Protein AF-A0A4R5XZC5-F1 (afdb_monomer)

pLDDT: mean 74.46, std 10.97, range [38.31, 88.81]

Sequence (128 aa):
MSSQEYLKALAYELRQRKHSEDMVSSTLQEVRSHLAVSGEGGEEVFGQPRDYAASFPAGTSLSLGTRVGRLAAGLVIGLLGLYLVLRGVVGVSFGVSGTLTYFVSILVLTAALVFTGKYLDRRLPDLR

Structure (mmCIF, N/CA/C/O backbone):
data_AF-A0A4R5XZC5-F1
#
_entry.id   AF-A0A4R5XZC5-F1
#
loop_
_atom_site.group_PDB
_atom_site.id
_atom_site.type_symbol
_atom_site.label_atom_id
_atom_site.label_alt_id
_atom_site.label_comp_id
_atom_site.label_asym_id
_atom_site.label_entity_id
_atom_site.label_seq_id
_atom_site.pdbx_PDB_ins_code
_atom_site.Cartn_x
_atom_site.Cartn_y
_atom_site.Cartn_z
_atom_site.occupancy
_atom_site.B_iso_or_equiv
_atom_site.auth_seq_id
_atom_site.auth_comp_id
_atom_site.auth_asym_id
_atom_site.auth_atom_id
_atom_site.pdbx_PDB_model_num
ATOM 1 N N . MET A 1 1 ? -13.450 -3.855 27.762 1.00 66.38 1 MET A N 1
ATOM 2 C CA . MET A 1 1 ? -12.558 -3.090 26.856 1.00 66.38 1 MET A CA 1
ATOM 3 C C . MET A 1 1 ? -13.199 -1.736 26.564 1.00 66.38 1 MET A C 1
ATOM 5 O O . MET A 1 1 ? -14.423 -1.696 26.498 1.00 66.38 1 MET A O 1
ATOM 9 N N . SER A 1 2 ? -12.450 -0.635 26.428 1.00 81.12 2 SER A N 1
ATOM 10 C CA . SER A 1 2 ? -13.067 0.656 26.058 1.00 81.12 2 SER A CA 1
ATOM 11 C C . SER A 1 2 ? -13.500 0.664 24.585 1.00 81.12 2 SER A C 1
ATOM 13 O O . SER A 1 2 ? -12.888 -0.009 23.752 1.00 81.12 2 SER A O 1
ATOM 15 N N . SER A 1 3 ? -14.520 1.449 24.219 1.00 80.88 3 SER A N 1
ATOM 16 C CA . SER A 1 3 ? -15.012 1.515 22.830 1.00 80.88 3 SER A CA 1
ATOM 17 C C . SER A 1 3 ? -13.911 1.919 21.837 1.00 80.88 3 SER A C 1
ATOM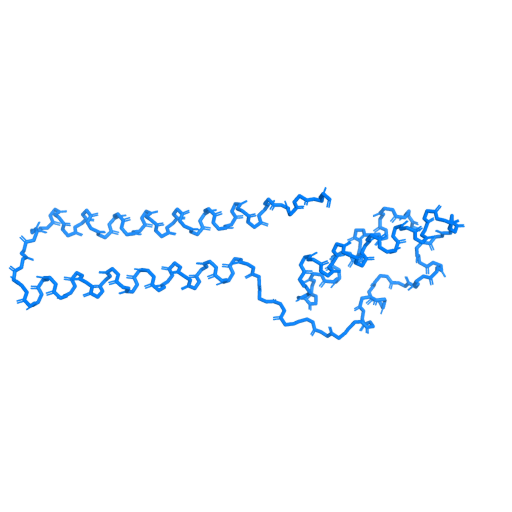 19 O O . SER A 1 3 ? -13.889 1.442 20.706 1.00 80.88 3 SER A O 1
ATOM 21 N N . GLN A 1 4 ? -12.940 2.742 22.255 1.00 82.50 4 GLN A N 1
ATOM 22 C CA . GLN A 1 4 ? -11.788 3.087 21.412 1.00 82.50 4 GLN A CA 1
ATOM 23 C C . GLN A 1 4 ? -10.798 1.934 21.225 1.00 82.50 4 GLN A C 1
ATOM 25 O O . GLN A 1 4 ? -10.255 1.768 20.133 1.00 82.50 4 GLN A O 1
ATOM 30 N N . GLU A 1 5 ? -10.537 1.147 22.268 1.00 83.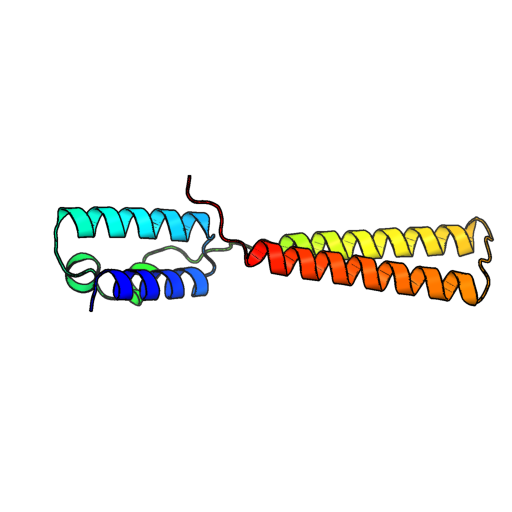44 5 GLU A N 1
ATOM 31 C CA . GLU A 1 5 ? -9.679 -0.037 22.162 1.00 83.44 5 GLU A CA 1
ATOM 32 C C . GLU A 1 5 ? -10.320 -1.098 21.267 1.00 83.44 5 GLU A C 1
ATOM 34 O O . GLU A 1 5 ? -9.628 -1.693 20.443 1.00 83.4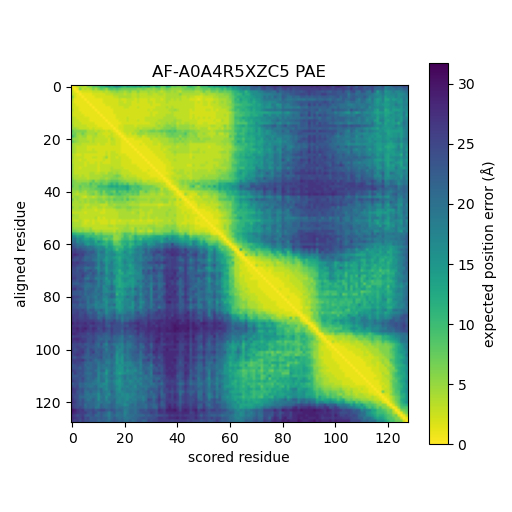4 5 GLU A O 1
ATOM 39 N N . TYR A 1 6 ? -11.643 -1.262 21.357 1.00 85.94 6 TYR A N 1
ATOM 40 C CA . TYR A 1 6 ? -12.404 -2.150 20.479 1.00 85.94 6 TYR A CA 1
ATOM 41 C C . TYR A 1 6 ? -12.262 -1.767 19.006 1.00 85.94 6 TYR A C 1
ATOM 43 O O . TYR A 1 6 ? -11.865 -2.591 18.184 1.00 85.94 6 TYR A O 1
ATOM 51 N N . LEU A 1 7 ? -12.496 -0.494 18.676 1.00 85.25 7 LEU A N 1
ATOM 52 C CA . LEU A 1 7 ? -12.352 0.004 17.307 1.00 85.25 7 LEU A CA 1
ATOM 53 C C . LEU A 1 7 ? -10.923 -0.165 16.774 1.00 85.25 7 LEU A C 1
ATOM 55 O O . LEU A 1 7 ? -10.737 -0.524 15.613 1.00 85.25 7 LEU A O 1
ATOM 59 N N . LYS A 1 8 ? -9.899 0.049 17.611 1.00 86.88 8 LYS A N 1
ATOM 60 C CA . LYS A 1 8 ? -8.498 -0.174 17.214 1.00 86.88 8 LYS A CA 1
ATOM 61 C C . LYS A 1 8 ? -8.213 -1.643 16.906 1.00 86.88 8 LYS A C 1
ATOM 63 O O . LYS A 1 8 ? -7.565 -1.926 15.900 1.00 86.88 8 LYS A O 1
ATOM 68 N N . ALA A 1 9 ? -8.691 -2.557 17.749 1.00 87.38 9 ALA A N 1
ATOM 69 C CA . ALA A 1 9 ? -8.528 -3.991 17.534 1.00 87.38 9 ALA A CA 1
ATOM 70 C C . ALA A 1 9 ? -9.261 -4.452 16.263 1.00 87.38 9 ALA A C 1
ATOM 72 O O . ALA A 1 9 ? -8.679 -5.146 15.434 1.00 87.38 9 ALA A O 1
ATOM 73 N N . LEU A 1 10 ? -10.492 -3.979 16.046 1.00 86.81 10 LEU A N 1
ATOM 74 C CA . LEU A 1 10 ? -11.271 -4.294 14.848 1.00 86.81 10 LEU A CA 1
ATOM 75 C C . LEU A 1 10 ? -10.591 -3.785 13.567 1.00 86.81 10 LEU A C 1
ATOM 77 O O . LEU A 1 10 ? -10.495 -4.511 12.578 1.00 86.81 10 LEU A O 1
ATOM 81 N N . ALA A 1 11 ? -10.056 -2.562 13.592 1.00 86.12 11 ALA A N 1
ATOM 82 C CA . ALA A 1 11 ? -9.308 -1.999 12.470 1.00 86.12 11 ALA A CA 1
ATOM 83 C C . ALA A 1 11 ? -8.078 -2.847 12.108 1.00 86.12 11 ALA A C 1
ATOM 85 O O . ALA A 1 11 ? -7.762 -3.026 10.931 1.00 86.12 11 ALA A O 1
ATOM 86 N N . TYR A 1 12 ? -7.375 -3.362 13.120 1.00 85.94 12 TYR A N 1
ATOM 87 C CA . TYR A 1 12 ? -6.205 -4.213 12.926 1.00 85.94 12 TYR A CA 1
ATOM 88 C C . TYR A 1 12 ? -6.574 -5.532 12.233 1.00 85.94 12 TYR A C 1
ATOM 90 O O . TYR A 1 12 ? -5.951 -5.891 11.232 1.00 85.94 12 TYR A O 1
ATOM 98 N N . GLU A 1 13 ? -7.622 -6.204 12.705 1.00 86.12 13 GLU A N 1
ATOM 99 C CA . GLU A 1 13 ? -8.095 -7.474 12.142 1.00 86.12 13 GLU A CA 1
ATOM 100 C C . GLU A 1 13 ? -8.597 -7.311 10.695 1.00 86.12 13 GLU A C 1
ATOM 102 O O . GLU A 1 13 ? -8.217 -8.078 9.805 1.00 86.12 13 GLU A O 1
ATOM 107 N N . LEU A 1 14 ? -9.369 -6.256 10.402 1.00 84.69 14 LEU A N 1
ATOM 108 C CA . LEU A 1 14 ? -9.850 -5.982 9.039 1.00 84.69 14 LEU A CA 1
ATOM 109 C C . LEU A 1 14 ? -8.698 -5.697 8.057 1.00 84.69 14 LEU A C 1
ATOM 111 O O . LEU A 1 14 ? -8.716 -6.169 6.915 1.00 84.69 14 LEU A O 1
ATOM 115 N N . ARG A 1 15 ? -7.651 -4.988 8.501 1.00 81.81 15 ARG A N 1
ATOM 116 C CA . ARG A 1 15 ? -6.431 -4.777 7.703 1.00 81.81 15 ARG A CA 1
ATOM 117 C C . ARG A 1 15 ? -5.660 -6.069 7.478 1.00 81.81 15 ARG A C 1
ATOM 119 O O . ARG A 1 15 ? -5.188 -6.309 6.365 1.00 81.81 15 ARG A O 1
ATOM 126 N N . GLN A 1 16 ? -5.551 -6.920 8.499 1.00 83.06 16 GLN A N 1
ATOM 127 C CA . GLN A 1 16 ? -4.884 -8.217 8.376 1.00 83.06 16 GLN A CA 1
ATOM 128 C C . GLN A 1 16 ? -5.570 -9.097 7.317 1.00 83.06 16 GLN A C 1
ATOM 130 O O . GLN A 1 16 ? -4.902 -9.824 6.579 1.00 83.06 16 GLN A O 1
ATOM 135 N N . ARG A 1 17 ? -6.891 -8.951 7.167 1.00 80.31 17 ARG A N 1
ATOM 136 C CA . ARG A 1 17 ? -7.710 -9.627 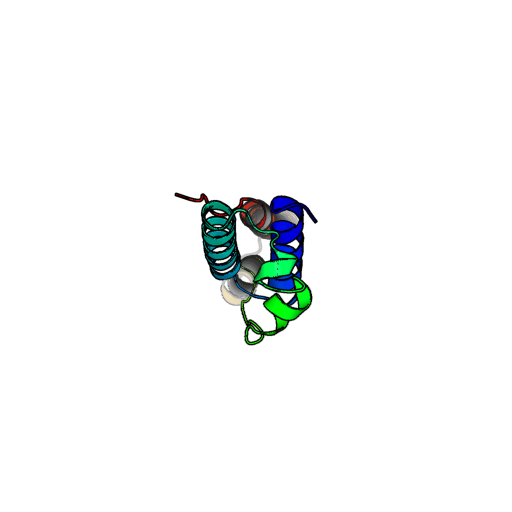6.150 1.00 80.31 17 ARG A CA 1
ATOM 137 C C . ARG A 1 17 ? -7.756 -8.918 4.790 1.00 80.31 17 ARG A C 1
ATOM 139 O O . ARG A 1 17 ? -8.532 -9.319 3.926 1.00 80.31 17 ARG A O 1
ATOM 146 N N . LYS A 1 18 ? -6.895 -7.916 4.568 1.00 77.56 18 LYS A N 1
ATOM 147 C CA . LYS A 1 18 ? -6.727 -7.188 3.295 1.00 77.56 18 LYS A CA 1
ATOM 148 C C . LYS A 1 18 ? -8.002 -6.501 2.793 1.00 77.56 18 LYS A C 1
ATOM 150 O O . LYS A 1 18 ? -8.220 -6.396 1.580 1.00 77.56 18 LYS A O 1
ATOM 155 N N . HIS A 1 19 ? -8.837 -6.003 3.700 1.00 80.12 19 HIS A N 1
ATOM 156 C CA . HIS A 1 19 ? -9.912 -5.084 3.328 1.00 80.12 19 HIS A CA 1
ATOM 157 C C . HIS A 1 19 ? -9.354 -3.706 2.955 1.00 80.12 19 HIS A C 1
ATOM 159 O O . HIS A 1 19 ? -8.300 -3.304 3.448 1.00 80.12 19 HIS A O 1
ATOM 165 N N . SER A 1 20 ? -10.043 -3.000 2.054 1.00 74.69 20 SER A N 1
ATOM 166 C CA . SER A 1 20 ? -9.661 -1.639 1.671 1.00 74.69 20 SER A CA 1
ATOM 167 C C . SER A 1 20 ? -9.850 -0.686 2.848 1.00 74.69 20 SER A C 1
ATOM 169 O O . SER A 1 20 ? -10.759 -0.876 3.655 1.00 74.69 20 SER A O 1
ATOM 171 N N . GLU A 1 21 ? -9.034 0.367 2.930 1.00 77.44 21 GLU A N 1
ATOM 172 C CA . GLU A 1 21 ? -9.172 1.370 3.998 1.00 77.44 21 GLU A CA 1
ATOM 173 C C . GLU A 1 21 ? -10.560 2.032 4.002 1.00 77.44 21 GLU A C 1
ATOM 175 O O . GLU A 1 21 ? -11.068 2.324 5.077 1.00 77.44 21 GLU A O 1
ATOM 180 N N . ASP A 1 22 ? -11.222 2.173 2.847 1.00 74.50 22 ASP A N 1
ATOM 181 C CA . ASP A 1 22 ? -12.602 2.685 2.761 1.00 74.50 22 ASP A CA 1
ATOM 182 C C . ASP A 1 22 ? -13.622 1.747 3.431 1.00 74.50 22 ASP A C 1
ATOM 184 O O . ASP A 1 22 ? -14.570 2.183 4.086 1.00 74.50 22 ASP A O 1
ATOM 188 N N . MET A 1 23 ? -13.425 0.431 3.299 1.00 81.25 23 MET A N 1
ATOM 189 C CA . MET A 1 23 ? -14.264 -0.560 3.980 1.00 81.25 23 MET A CA 1
ATOM 190 C C . MET A 1 23 ? -13.970 -0.586 5.478 1.00 81.25 23 MET A C 1
ATOM 192 O O . MET A 1 23 ? -14.885 -0.701 6.288 1.00 81.25 23 MET A O 1
ATOM 196 N N . VAL A 1 24 ? -12.698 -0.451 5.862 1.00 85.31 24 VAL A N 1
ATOM 197 C CA . VAL A 1 24 ? -12.304 -0.357 7.271 1.00 85.31 24 VAL A CA 1
ATOM 198 C C . VAL A 1 24 ? -12.924 0.890 7.907 1.00 85.31 24 VAL A C 1
ATOM 200 O O . VAL A 1 24 ? -13.541 0.786 8.962 1.00 85.31 24 VAL A O 1
ATOM 203 N N . SER A 1 25 ? -12.813 2.059 7.273 1.00 82.50 25 SER A N 1
ATOM 204 C CA . SER A 1 25 ? -13.319 3.324 7.814 1.00 82.50 25 SER A CA 1
ATOM 205 C C . SER A 1 25 ? -14.842 3.340 7.938 1.00 82.50 25 SER A C 1
ATOM 207 O O . SER A 1 25 ? -15.348 3.694 9.003 1.00 82.50 25 SER A O 1
ATOM 209 N N . SER A 1 26 ? -15.563 2.890 6.907 1.00 83.69 26 SER A N 1
ATOM 210 C CA . SER A 1 26 ? -17.028 2.788 6.931 1.00 83.69 26 SER A CA 1
ATOM 211 C C . SER A 1 26 ? -17.517 1.837 8.024 1.00 83.69 26 SER A C 1
ATOM 213 O O . SER A 1 26 ? -18.361 2.222 8.832 1.00 83.69 26 SER A O 1
ATOM 215 N N . THR A 1 27 ? -16.916 0.648 8.136 1.00 86.31 27 THR A N 1
ATOM 216 C CA . THR A 1 27 ? -17.273 -0.332 9.177 1.00 86.31 27 THR A CA 1
ATOM 217 C C . THR A 1 27 ? -17.009 0.223 10.580 1.00 86.31 27 THR A C 1
ATOM 219 O O . THR A 1 27 ? -17.839 0.095 11.478 1.00 86.31 27 THR A O 1
ATOM 222 N N . LEU A 1 28 ? -15.869 0.890 10.795 1.00 88.31 28 LEU A N 1
ATOM 223 C CA . LEU A 1 28 ? -15.560 1.510 12.087 1.00 88.31 28 LEU A CA 1
ATOM 224 C C . LEU A 1 28 ? -16.506 2.668 12.415 1.00 88.31 28 LEU A C 1
ATOM 226 O O . LEU A 1 28 ? -16.830 2.868 13.584 1.00 88.31 28 LEU A O 1
ATOM 230 N N . GLN A 1 29 ? -16.931 3.442 11.415 1.00 88.25 29 GLN A N 1
ATOM 231 C CA . GLN A 1 29 ? -17.877 4.538 11.599 1.00 88.25 29 GLN A CA 1
ATOM 232 C C . GLN A 1 29 ? -19.261 4.017 11.987 1.00 88.25 29 GLN A C 1
ATOM 234 O O . GLN A 1 29 ? -19.867 4.556 12.913 1.00 88.25 29 GLN A O 1
ATOM 239 N N . GLU A 1 30 ? -19.720 2.944 11.344 1.00 87.06 30 GLU A N 1
ATOM 240 C CA . GLU A 1 30 ? -20.968 2.266 11.684 1.00 87.06 30 GLU A CA 1
ATOM 241 C C . GLU A 1 30 ? -20.932 1.747 13.126 1.00 87.06 30 GLU A C 1
ATOM 243 O O . GLU A 1 30 ? -21.761 2.149 13.944 1.00 87.06 30 GLU A O 1
ATOM 248 N N . VAL A 1 31 ? -19.903 0.971 13.487 1.00 87.06 31 VAL A N 1
ATOM 249 C CA . VAL A 1 31 ? -19.733 0.446 14.853 1.00 87.06 31 VAL A CA 1
ATOM 250 C C . VAL A 1 31 ? -19.638 1.585 15.869 1.00 87.06 31 VAL A C 1
ATOM 252 O O . VAL A 1 31 ? -20.306 1.559 16.898 1.00 87.06 31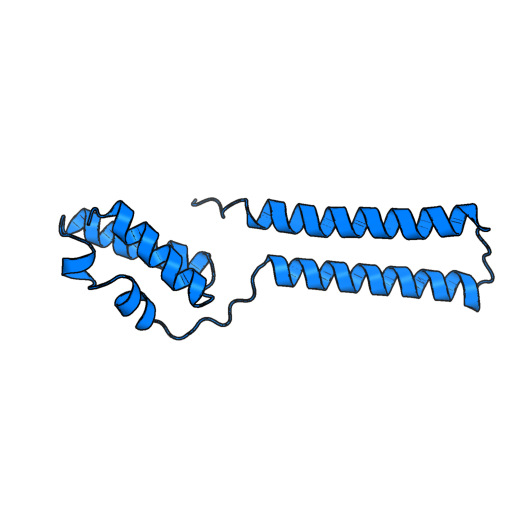 VAL A O 1
ATOM 255 N N . ARG A 1 32 ? -18.867 2.641 15.580 1.00 87.44 32 ARG A N 1
ATOM 256 C CA . ARG A 1 32 ? -18.763 3.813 16.461 1.00 87.44 32 ARG A CA 1
ATOM 257 C C . ARG A 1 32 ? -20.110 4.504 16.654 1.00 87.44 32 ARG A C 1
ATOM 259 O O . ARG A 1 32 ? -20.405 4.915 17.773 1.00 87.44 32 ARG A O 1
ATOM 266 N N . SER A 1 33 ? -20.897 4.660 15.591 1.00 86.88 33 SER A N 1
ATOM 267 C CA . SER A 1 33 ? -22.225 5.271 15.676 1.00 86.88 33 SER A CA 1
ATOM 268 C C . SER A 1 33 ? -23.166 4.428 16.536 1.00 86.88 33 SER A C 1
ATOM 270 O O . SER A 1 33 ? -23.855 4.969 17.396 1.00 86.88 33 SER A O 1
ATOM 272 N N . HIS A 1 34 ? -23.102 3.102 16.400 1.00 84.31 34 HIS A N 1
ATOM 273 C CA . HIS A 1 34 ? -23.917 2.178 17.176 1.00 84.31 34 HIS A CA 1
ATOM 274 C C . HIS A 1 34 ? -23.539 2.190 18.660 1.00 84.31 34 HIS A C 1
ATOM 276 O O . HIS A 1 34 ? -24.413 2.256 19.521 1.00 84.31 34 HIS A O 1
ATOM 282 N N . LEU A 1 35 ? -22.240 2.210 18.975 1.00 85.56 35 LEU A N 1
ATOM 283 C CA . LEU A 1 35 ? -21.748 2.302 20.354 1.00 85.56 35 LEU A CA 1
ATOM 284 C C . LEU A 1 35 ? -22.030 3.666 20.989 1.00 85.56 35 LEU A C 1
ATOM 286 O O . LEU A 1 35 ? -22.262 3.748 22.190 1.00 85.56 35 LEU A O 1
ATOM 290 N N . ALA A 1 36 ? -22.043 4.739 20.196 1.00 84.12 36 ALA A N 1
ATOM 291 C CA . ALA A 1 36 ? -22.410 6.066 20.683 1.00 84.12 36 ALA A CA 1
ATOM 292 C C . ALA A 1 36 ? -23.904 6.174 21.036 1.00 84.12 36 ALA A C 1
ATOM 294 O O . ALA A 1 36 ? -24.251 6.938 21.931 1.00 84.12 36 ALA A O 1
ATOM 295 N N . VAL A 1 37 ? -24.772 5.427 20.343 1.00 83.25 37 VAL A N 1
ATOM 296 C CA . VAL A 1 37 ? -26.225 5.412 20.587 1.00 83.25 37 VAL A CA 1
ATOM 297 C C . VAL A 1 37 ? -26.609 4.434 21.699 1.00 83.25 37 VAL A C 1
ATOM 299 O O . VAL A 1 37 ? -27.430 4.776 22.543 1.00 83.25 37 VAL A O 1
ATOM 302 N N . SER A 1 38 ? -26.023 3.235 21.710 1.00 79.31 38 SER A N 1
ATOM 303 C CA . SER A 1 38 ? -26.309 2.200 22.718 1.00 79.31 38 SER A CA 1
ATOM 304 C C . SER A 1 38 ? -25.652 2.490 24.068 1.00 79.31 38 SER A C 1
ATOM 306 O O . SER A 1 38 ? -26.226 2.186 25.107 1.00 79.31 38 SER A O 1
ATOM 308 N N . GLY A 1 39 ? -24.455 3.090 24.073 1.00 75.69 39 GLY A N 1
ATOM 309 C CA . GLY A 1 39 ? -23.651 3.260 25.287 1.00 75.69 39 GLY A CA 1
ATOM 310 C C . GLY A 1 39 ? -23.051 1.953 25.825 1.00 75.69 39 GLY A C 1
ATOM 311 O O . GLY A 1 39 ? -22.418 1.968 26.879 1.00 75.69 39 GLY A O 1
ATOM 312 N N . GLU A 1 40 ? -23.225 0.843 25.107 1.00 78.12 40 GLU A N 1
ATOM 313 C CA . GLU A 1 40 ? -22.781 -0.497 25.496 1.00 78.12 40 GLU A CA 1
ATOM 314 C C . GLU A 1 40 ? -21.330 -0.772 25.058 1.00 78.12 40 GLU A C 1
ATOM 316 O O . GLU A 1 40 ? -20.735 -0.053 24.243 1.00 78.12 40 GLU A O 1
ATOM 321 N N . GLY A 1 41 ? -20.718 -1.815 25.626 1.00 77.12 41 GLY A N 1
ATOM 322 C CA . GLY A 1 41 ? -19.364 -2.227 25.267 1.00 77.12 41 GLY A CA 1
ATOM 323 C C . GLY A 1 41 ? -19.307 -2.853 23.871 1.00 77.12 41 GLY A C 1
ATOM 324 O O . GLY A 1 41 ? -20.116 -3.708 23.534 1.00 77.12 41 GLY A O 1
ATOM 325 N N . GLY A 1 42 ? -18.299 -2.497 23.062 1.00 78.31 42 GLY A N 1
ATOM 326 C CA . GLY A 1 42 ? -18.137 -3.037 21.698 1.00 78.31 42 GLY A CA 1
ATOM 327 C C . GLY A 1 42 ? -18.128 -4.564 21.616 1.00 78.31 42 GLY A C 1
ATOM 328 O O . GLY A 1 42 ? -18.703 -5.139 20.700 1.00 78.31 42 GLY A O 1
ATOM 329 N N . GLU A 1 43 ? -17.533 -5.217 22.610 1.00 82.44 43 GLU A N 1
ATOM 330 C CA . GLU A 1 43 ? -17.469 -6.677 22.705 1.00 82.44 43 GLU A CA 1
ATOM 331 C C . GLU A 1 43 ? -18.804 -7.315 23.114 1.00 82.44 43 GLU A C 1
ATOM 333 O O . GLU A 1 43 ? -19.076 -8.458 22.765 1.00 82.44 43 GLU A O 1
ATOM 338 N N . GLU A 1 44 ? -19.650 -6.568 23.816 1.00 81.31 44 GLU A N 1
ATOM 339 C CA . GLU A 1 44 ? -20.952 -7.020 24.309 1.00 81.31 44 GLU A CA 1
ATOM 340 C C . GLU A 1 44 ? -21.988 -7.046 23.176 1.00 81.31 44 GLU A C 1
ATOM 342 O O . GLU A 1 44 ? -22.779 -7.980 23.075 1.00 81.31 44 GLU A O 1
ATOM 347 N N . VAL A 1 45 ? -21.909 -6.067 22.268 1.00 83.69 45 VAL A N 1
ATOM 348 C CA . VAL A 1 45 ? -22.819 -5.933 21.119 1.00 83.69 45 VAL A CA 1
ATOM 349 C C . VAL A 1 45 ? -22.341 -6.731 19.905 1.00 83.69 45 VAL A C 1
ATOM 351 O O . VAL A 1 45 ? -23.129 -7.405 19.246 1.00 83.69 45 VAL A O 1
ATOM 354 N N . PHE A 1 46 ? -21.048 -6.648 19.584 1.00 83.81 46 PHE A N 1
ATOM 355 C CA . PHE A 1 46 ? -20.495 -7.177 18.332 1.00 83.81 46 PHE A CA 1
ATOM 356 C C . PHE A 1 46 ? -19.620 -8.423 18.530 1.00 83.81 46 PHE A C 1
ATOM 358 O O . PHE A 1 46 ? -19.122 -8.987 17.555 1.00 83.81 46 PHE A O 1
ATOM 365 N N . GLY A 1 47 ? -19.426 -8.877 19.772 1.00 88.00 47 GLY A N 1
ATOM 366 C CA . GLY A 1 47 ? -18.518 -9.978 20.092 1.00 88.00 47 GLY A CA 1
ATOM 367 C C . GLY A 1 47 ? -17.048 -9.586 19.939 1.00 88.00 47 GLY A C 1
ATOM 368 O O . GLY A 1 47 ? -16.703 -8.407 19.808 1.00 88.00 47 GLY A O 1
ATOM 369 N N . GLN A 1 48 ? -16.146 -10.572 19.941 1.00 88.81 48 GLN A N 1
ATOM 370 C CA . GLN A 1 48 ? -14.719 -10.280 19.812 1.00 88.81 48 GLN A CA 1
ATOM 371 C C . GLN A 1 48 ? -14.396 -9.627 18.457 1.00 88.81 48 GLN A C 1
ATOM 373 O O . GLN A 1 48 ? -14.904 -10.072 17.425 1.00 88.81 48 GLN A O 1
ATOM 378 N N . PRO A 1 49 ? -13.490 -8.629 18.414 1.00 84.88 49 PRO A N 1
ATOM 379 C CA . PRO A 1 49 ? -13.134 -7.928 17.178 1.00 84.88 49 PRO A CA 1
ATOM 380 C C . PRO A 1 49 ? -12.683 -8.868 16.057 1.00 84.88 49 PRO A C 1
ATOM 382 O O . PRO A 1 49 ? -12.973 -8.630 14.888 1.00 84.88 49 PRO A O 1
ATOM 385 N N . ARG A 1 50 ? -11.985 -9.949 16.421 1.00 82.06 50 ARG A N 1
ATOM 386 C CA . ARG A 1 50 ? -11.493 -10.968 15.493 1.00 82.06 50 ARG A CA 1
ATOM 387 C C . ARG A 1 50 ? -12.625 -11.778 14.871 1.00 82.06 50 ARG A C 1
ATOM 389 O O . ARG A 1 50 ? -12.597 -12.013 13.668 1.00 82.06 50 ARG A O 1
ATOM 396 N N . ASP A 1 51 ? -13.616 -12.166 15.665 1.00 85.69 51 ASP A N 1
ATOM 397 C CA . ASP A 1 51 ? -14.766 -12.945 15.199 1.00 85.69 51 ASP A CA 1
ATOM 398 C C . ASP A 1 51 ? -15.708 -12.073 14.365 1.00 85.69 51 ASP A C 1
ATOM 400 O O . ASP A 1 51 ? -16.168 -12.484 13.298 1.00 85.69 51 ASP A O 1
ATOM 404 N N . TYR A 1 52 ? -15.905 -10.818 14.779 1.00 84.88 52 TYR A N 1
ATOM 405 C CA . TYR A 1 52 ? -16.647 -9.844 13.989 1.00 84.88 52 TYR A CA 1
ATOM 406 C C . TYR A 1 52 ? -15.949 -9.565 12.654 1.00 84.88 52 TYR A C 1
ATOM 408 O O . TYR A 1 52 ? -16.571 -9.655 11.598 1.00 84.88 52 TYR A O 1
ATOM 416 N N . ALA A 1 53 ? -14.631 -9.342 12.660 1.00 84.44 53 ALA A N 1
ATOM 417 C CA . ALA A 1 53 ? -13.850 -9.227 11.433 1.00 84.44 53 ALA A CA 1
ATOM 418 C C . ALA A 1 53 ? -13.901 -10.510 10.593 1.00 84.44 53 ALA A C 1
ATOM 420 O O . ALA A 1 53 ? -13.859 -10.412 9.367 1.00 84.44 53 ALA A O 1
ATOM 421 N N . ALA A 1 54 ? -14.003 -11.692 11.223 1.00 84.44 54 ALA A N 1
ATOM 422 C CA . ALA A 1 54 ? -14.096 -12.993 10.561 1.00 84.44 54 ALA A CA 1
ATOM 423 C C . ALA A 1 54 ? -15.369 -13.150 9.714 1.00 84.44 54 ALA A C 1
ATOM 425 O O . ALA A 1 54 ? -15.322 -13.833 8.687 1.00 84.44 54 ALA A O 1
ATOM 426 N N . SER A 1 55 ? -16.456 -12.482 10.118 1.00 83.56 55 SER A N 1
ATOM 427 C CA . SER A 1 55 ? -17.753 -12.500 9.429 1.00 83.56 55 SER A CA 1
ATOM 428 C C . SER A 1 55 ? -17.715 -11.872 8.031 1.00 83.56 55 SER A C 1
ATOM 430 O O . SER A 1 55 ? -18.496 -12.249 7.157 1.00 83.56 55 SER A O 1
ATOM 432 N N . PHE A 1 56 ? -16.765 -10.967 7.782 1.00 79.12 56 PHE A N 1
ATOM 433 C CA . PHE A 1 56 ? -16.579 -10.369 6.467 1.00 79.12 56 PHE A CA 1
ATOM 434 C C . PHE A 1 56 ? -15.883 -11.358 5.512 1.00 79.12 56 PHE A C 1
ATOM 436 O O . PHE A 1 56 ? -14.965 -12.079 5.919 1.00 79.12 56 PHE A O 1
ATOM 443 N N . PRO A 1 57 ? -16.273 -11.419 4.227 1.00 76.81 57 PRO A N 1
ATOM 444 C CA . PRO A 1 57 ? -15.557 -12.224 3.240 1.00 76.81 57 PRO A CA 1
ATOM 445 C C . PRO A 1 57 ? -14.134 -11.686 3.058 1.00 76.81 57 PRO A C 1
ATOM 447 O O . PRO A 1 57 ? -13.944 -10.476 3.018 1.00 76.81 57 PRO A O 1
ATOM 450 N N . ALA A 1 58 ? -13.131 -12.559 2.924 1.00 71.00 58 ALA A N 1
ATOM 451 C CA . ALA A 1 58 ? -11.734 -12.132 2.811 1.00 71.00 58 ALA A CA 1
ATOM 452 C C . ALA A 1 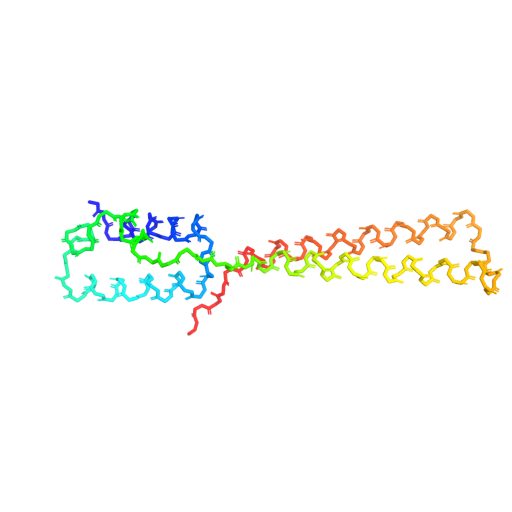58 ? -11.538 -11.118 1.667 1.00 71.00 58 ALA A C 1
ATOM 454 O O . ALA A 1 58 ? -11.881 -11.386 0.513 1.00 71.00 58 ALA A O 1
ATOM 455 N N . GLY A 1 59 ? -10.977 -9.952 1.992 1.00 62.62 59 GLY A N 1
ATOM 456 C CA . GLY A 1 59 ? -10.737 -8.894 1.023 1.00 62.62 59 GLY A CA 1
ATOM 457 C C . GLY A 1 59 ? -9.613 -9.250 0.050 1.00 62.62 59 GLY A C 1
ATOM 458 O O . GLY A 1 59 ? -8.569 -9.782 0.424 1.00 62.62 59 GLY A O 1
ATOM 459 N N . THR A 1 60 ? -9.791 -8.905 -1.223 1.00 58.72 60 THR A N 1
ATOM 460 C CA . THR A 1 60 ? -8.727 -8.944 -2.241 1.00 58.72 60 THR A CA 1
ATOM 461 C C . THR A 1 60 ? -8.142 -7.559 -2.502 1.00 58.72 60 THR A C 1
ATOM 463 O O . THR A 1 60 ? -7.574 -7.330 -3.573 1.00 58.72 60 THR A O 1
ATOM 466 N N . SER A 1 61 ? -8.308 -6.601 -1.579 1.00 58.53 61 SER A N 1
ATOM 467 C CA . SER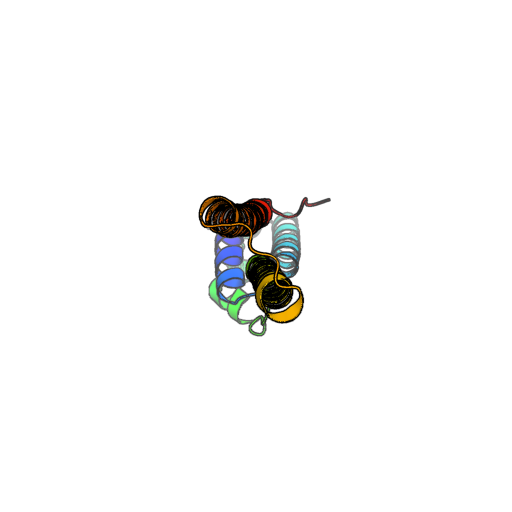 A 1 61 ? -7.863 -5.236 -1.843 1.00 58.53 61 SER A CA 1
ATOM 468 C C . SER A 1 61 ? -6.337 -5.214 -1.970 1.00 58.53 61 SER A C 1
ATOM 470 O O . SER A 1 61 ? -5.582 -5.636 -1.090 1.00 58.53 61 SER A O 1
ATOM 472 N N . LEU A 1 62 ? -5.875 -4.799 -3.146 1.00 52.94 62 LEU A N 1
ATOM 473 C CA . LEU A 1 62 ? -4.470 -4.531 -3.399 1.00 52.94 62 LEU A CA 1
ATOM 474 C C . LEU A 1 62 ? -4.156 -3.190 -2.744 1.00 52.94 62 LEU A C 1
ATOM 476 O O . LEU A 1 62 ? -4.822 -2.200 -3.049 1.00 52.94 62 LEU A O 1
ATOM 480 N N . SER A 1 63 ? -3.150 -3.149 -1.866 1.00 56.69 63 SER A N 1
ATOM 481 C CA . SER A 1 63 ? -2.736 -1.883 -1.259 1.00 56.69 63 SER A CA 1
ATOM 482 C C . SER A 1 63 ? -2.400 -0.868 -2.354 1.00 56.69 63 SER A C 1
ATOM 484 O O . SER A 1 63 ? -1.809 -1.217 -3.386 1.00 56.69 63 SER A O 1
ATOM 486 N N . LEU A 1 64 ? -2.757 0.398 -2.137 1.00 55.06 64 LEU A N 1
ATOM 487 C CA . LEU A 1 64 ? -2.422 1.495 -3.049 1.00 55.06 64 LEU A CA 1
ATOM 488 C C . LEU A 1 64 ? -0.911 1.537 -3.331 1.00 55.06 64 LEU A C 1
ATOM 490 O O . LEU A 1 64 ? -0.507 1.737 -4.479 1.00 55.06 64 LEU A O 1
ATOM 494 N N . GLY A 1 65 ? -0.077 1.199 -2.339 1.00 54.66 65 GLY A N 1
ATOM 495 C CA . GLY A 1 65 ? 1.367 1.017 -2.509 1.00 54.66 65 GLY A CA 1
ATOM 496 C C . GLY A 1 65 ? 1.764 -0.026 -3.566 1.00 54.66 65 GLY A C 1
ATOM 497 O O . GLY A 1 65 ? 2.723 0.187 -4.309 1.00 54.66 65 GLY A O 1
ATOM 498 N N . THR A 1 66 ? 1.002 -1.114 -3.720 1.00 57.88 66 THR A N 1
ATOM 499 C CA . THR A 1 66 ? 1.238 -2.124 -4.770 1.00 57.88 66 THR A CA 1
ATOM 500 C C . THR A 1 66 ? 0.915 -1.566 -6.158 1.00 57.88 66 THR A C 1
ATOM 502 O O . THR A 1 66 ? 1.629 -1.839 -7.124 1.00 57.88 66 THR A O 1
ATOM 505 N N . ARG A 1 67 ? -0.130 -0.736 -6.272 1.00 61.66 67 ARG A N 1
ATOM 506 C CA . ARG A 1 67 ? -0.531 -0.097 -7.536 1.00 61.66 67 ARG A CA 1
ATOM 507 C C . ARG A 1 67 ? 0.495 0.945 -7.989 1.00 61.66 67 ARG A C 1
ATOM 509 O O . ARG A 1 67 ? 0.886 0.944 -9.155 1.00 61.66 67 ARG A O 1
ATOM 516 N N . VAL A 1 68 ? 0.986 1.766 -7.058 1.00 60.41 68 VAL A N 1
ATOM 517 C CA . VAL A 1 68 ? 2.057 2.746 -7.315 1.00 60.41 68 VAL A CA 1
ATOM 518 C C . VAL A 1 68 ? 3.373 2.046 -7.653 1.00 60.41 68 VAL A C 1
ATOM 520 O O . VAL A 1 68 ? 4.030 2.426 -8.618 1.00 60.41 68 VAL A O 1
ATOM 523 N N . GLY A 1 69 ? 3.729 0.975 -6.936 1.00 64.94 69 GLY A N 1
ATOM 524 C CA . GLY A 1 69 ? 4.915 0.173 -7.247 1.00 64.94 69 GLY A CA 1
ATOM 525 C C . GLY A 1 69 ? 4.869 -0.428 -8.655 1.00 64.94 69 GLY A C 1
ATOM 526 O O . GLY A 1 69 ? 5.870 -0.423 -9.367 1.00 64.94 69 GLY A O 1
ATOM 527 N N . ARG A 1 70 ? 3.690 -0.879 -9.100 1.00 68.00 70 ARG A N 1
ATOM 528 C CA . ARG A 1 70 ? 3.493 -1.436 -10.445 1.00 68.00 70 ARG A CA 1
ATOM 529 C C . ARG A 1 70 ? 3.613 -0.373 -11.543 1.00 68.00 70 ARG A C 1
ATOM 531 O O . ARG A 1 70 ? 4.216 -0.646 -12.577 1.00 68.00 70 ARG A O 1
ATOM 538 N N . LEU A 1 71 ? 3.101 0.837 -11.303 1.00 70.94 71 LEU A N 1
ATOM 539 C CA . LEU A 1 71 ? 3.290 1.984 -12.201 1.00 70.94 71 LEU A CA 1
ATOM 540 C C . LEU A 1 71 ? 4.761 2.410 -12.272 1.00 70.94 71 LEU A C 1
ATOM 542 O O . LEU A 1 71 ? 5.279 2.597 -13.368 1.00 70.94 71 LEU A O 1
ATOM 546 N N . ALA A 1 72 ? 5.448 2.490 -11.128 1.00 70.06 72 ALA A N 1
ATOM 547 C CA . ALA A 1 72 ? 6.875 2.803 -11.073 1.00 70.06 72 ALA A CA 1
ATOM 548 C C . ALA A 1 72 ? 7.706 1.776 -11.858 1.00 70.06 72 ALA A C 1
ATOM 550 O O . ALA A 1 72 ? 8.535 2.157 -12.680 1.00 70.06 72 ALA A O 1
ATOM 551 N N . ALA A 1 73 ? 7.433 0.480 -11.673 1.00 71.00 73 ALA A N 1
ATOM 552 C CA . ALA A 1 73 ? 8.097 -0.587 -12.418 1.00 71.00 73 ALA A CA 1
ATOM 553 C C . ALA A 1 73 ? 7.870 -0.465 -13.934 1.00 71.00 73 ALA A C 1
ATOM 555 O O . ALA A 1 73 ? 8.820 -0.573 -14.706 1.00 71.00 73 ALA A O 1
ATOM 556 N N . GLY A 1 74 ? 6.636 -0.179 -14.365 1.00 75.88 74 GLY A N 1
ATOM 557 C CA . GLY A 1 74 ? 6.328 0.058 -15.778 1.00 75.88 74 GLY A CA 1
ATOM 558 C C . GLY A 1 74 ? 7.089 1.253 -16.358 1.00 75.88 74 GLY A C 1
ATOM 559 O O . GLY A 1 74 ? 7.610 1.175 -17.467 1.00 75.88 74 GLY A O 1
ATOM 560 N N . LEU A 1 75 ? 7.217 2.332 -15.584 1.00 79.88 75 LEU A N 1
ATOM 561 C CA . LEU A 1 75 ? 7.923 3.548 -15.989 1.00 79.88 75 LEU A CA 1
ATOM 562 C C . LEU A 1 75 ? 9.434 3.303 -16.138 1.00 79.88 75 LEU A C 1
ATOM 564 O O . LEU A 1 75 ? 10.034 3.746 -17.115 1.00 79.88 75 LEU A O 1
ATOM 568 N N . VAL A 1 76 ? 10.033 2.521 -15.233 1.00 76.00 76 VAL A N 1
ATOM 569 C CA . VAL A 1 76 ? 11.439 2.090 -15.327 1.00 76.00 76 VAL A CA 1
ATOM 570 C C . VAL A 1 76 ? 11.677 1.224 -16.559 1.00 76.00 76 VAL A C 1
ATOM 572 O O . VAL A 1 76 ? 12.627 1.472 -17.299 1.00 76.00 76 VAL A O 1
ATOM 575 N N . ILE A 1 77 ? 10.814 0.234 -16.805 1.00 78.56 77 ILE A N 1
ATOM 576 C CA . ILE A 1 77 ? 10.917 -0.638 -17.984 1.00 78.56 77 ILE A CA 1
ATOM 577 C C . ILE A 1 77 ? 10.790 0.191 -19.269 1.00 78.56 77 ILE A C 1
ATOM 579 O O . ILE A 1 77 ? 11.574 0.003 -20.197 1.00 78.56 77 ILE A O 1
ATOM 583 N N . GLY A 1 78 ? 9.847 1.138 -19.309 1.00 81.62 78 GLY A N 1
ATOM 584 C CA . GLY A 1 78 ? 9.647 2.029 -20.451 1.00 81.62 78 GLY A CA 1
ATOM 585 C C . GLY A 1 78 ? 10.857 2.922 -20.726 1.00 81.62 78 GLY A C 1
ATOM 586 O O . GLY A 1 78 ? 11.319 2.994 -21.865 1.00 81.62 78 GLY A O 1
ATOM 587 N N . LEU A 1 79 ? 11.414 3.549 -19.685 1.00 78.75 79 LEU A N 1
ATOM 588 C CA . LEU A 1 79 ? 12.632 4.352 -19.805 1.00 78.75 79 LEU A CA 1
ATOM 589 C C . LEU A 1 79 ? 13.800 3.493 -20.297 1.00 78.75 79 LEU A C 1
ATOM 591 O O . LEU A 1 79 ? 14.429 3.846 -21.293 1.00 78.75 79 LEU A O 1
ATOM 595 N N . LEU A 1 80 ? 14.037 2.336 -19.674 1.00 77.44 80 LEU A N 1
ATOM 596 C CA . LEU A 1 80 ? 15.113 1.428 -20.067 1.00 77.44 80 LEU A CA 1
ATOM 597 C C . LEU A 1 80 ? 14.984 0.987 -21.533 1.00 77.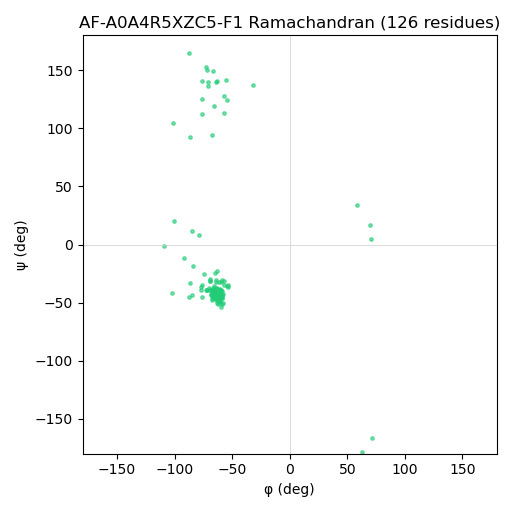44 80 LEU A C 1
ATOM 599 O O . LEU A 1 80 ? 15.974 0.992 -22.265 1.00 77.44 80 LEU A O 1
ATOM 603 N N . GLY A 1 81 ? 13.766 0.663 -21.978 1.00 79.12 81 GLY A N 1
ATOM 604 C CA . GLY A 1 81 ? 13.475 0.349 -23.376 1.00 79.12 81 GLY A CA 1
ATOM 605 C C . GLY A 1 81 ? 13.822 1.506 -24.315 1.00 79.12 81 GLY A C 1
ATOM 606 O O . GLY A 1 81 ? 14.507 1.297 -25.315 1.00 79.12 81 GLY A O 1
ATOM 607 N N . LEU A 1 82 ? 13.436 2.737 -23.962 1.00 80.38 82 LEU A N 1
ATOM 608 C CA . LEU A 1 82 ? 13.770 3.933 -24.739 1.00 80.38 82 LEU A CA 1
ATOM 609 C C . LEU A 1 82 ? 15.288 4.141 -24.852 1.00 80.38 82 LEU A C 1
ATOM 611 O O . LEU A 1 82 ? 15.785 4.443 -25.935 1.00 80.38 82 LEU A O 1
ATOM 615 N N . TYR A 1 83 ? 16.039 3.940 -23.767 1.00 76.75 83 TYR A N 1
ATOM 616 C CA . TYR A 1 83 ? 17.500 4.042 -23.795 1.00 76.75 83 TYR A CA 1
ATOM 617 C C . TYR A 1 83 ? 18.147 2.987 -24.691 1.00 76.75 83 TYR A C 1
ATOM 619 O O . TYR A 1 83 ? 19.045 3.315 -25.467 1.00 76.75 83 TYR A O 1
ATOM 627 N N . LEU A 1 84 ? 17.679 1.737 -24.634 1.00 76.62 84 LEU A N 1
ATOM 628 C CA . LEU A 1 84 ? 18.175 0.676 -25.510 1.00 76.62 84 LEU A CA 1
ATOM 629 C C . LEU A 1 84 ? 17.885 0.974 -26.987 1.00 76.62 84 LEU A C 1
ATOM 631 O O . LEU A 1 84 ? 18.752 0.738 -27.825 1.00 76.62 84 LEU A O 1
ATOM 635 N N . VAL A 1 85 ? 16.724 1.555 -27.306 1.00 78.12 85 VAL A N 1
ATOM 636 C CA . VAL A 1 85 ? 16.384 1.994 -28.671 1.00 78.12 85 VAL A CA 1
ATOM 637 C C . VAL A 1 85 ? 17.268 3.163 -29.117 1.00 78.12 85 VAL A C 1
ATOM 639 O O . VAL A 1 85 ? 17.855 3.108 -30.194 1.00 78.12 85 VAL A O 1
ATOM 642 N N . LEU A 1 86 ? 17.437 4.198 -28.291 1.00 74.88 86 LEU A N 1
ATOM 643 C CA . LEU A 1 86 ? 18.297 5.347 -28.610 1.00 74.88 86 LEU A CA 1
ATOM 644 C C . LEU A 1 86 ? 19.761 4.936 -28.821 1.00 74.88 86 LEU A C 1
ATOM 646 O O . LEU A 1 86 ? 20.428 5.428 -29.731 1.00 74.88 86 LEU A O 1
ATOM 650 N N . ARG A 1 87 ? 20.255 4.000 -28.008 1.00 71.94 87 ARG A N 1
ATOM 651 C CA . ARG A 1 87 ? 21.626 3.499 -28.108 1.00 71.94 87 ARG A CA 1
ATOM 652 C C . ARG A 1 87 ? 21.813 2.525 -29.273 1.00 71.94 87 ARG A C 1
ATOM 654 O O . ARG A 1 87 ? 22.812 2.615 -29.975 1.00 71.94 87 ARG A O 1
ATOM 661 N N . GLY A 1 88 ? 20.889 1.581 -29.450 1.00 69.75 88 GLY A N 1
ATOM 662 C CA . GLY A 1 88 ? 21.018 0.480 -30.408 1.00 69.75 88 GLY A CA 1
ATOM 663 C C . GLY A 1 88 ? 20.536 0.805 -31.821 1.00 69.75 88 GLY A C 1
ATOM 664 O O . GLY A 1 88 ? 21.107 0.298 -32.778 1.00 69.75 88 GLY A O 1
ATOM 665 N N . VAL A 1 89 ? 19.510 1.650 -31.958 1.00 69.38 89 VAL A N 1
ATOM 666 C CA . VAL A 1 89 ? 18.886 1.982 -33.253 1.00 69.38 89 VAL A CA 1
ATOM 667 C C . VAL A 1 89 ? 19.339 3.349 -33.756 1.00 69.38 89 VAL A C 1
ATOM 669 O O . VAL A 1 89 ? 19.629 3.500 -34.937 1.00 69.38 89 VAL A O 1
ATOM 672 N N . VAL A 1 90 ? 19.428 4.345 -32.868 1.00 70.31 90 VAL A N 1
ATOM 673 C CA . VAL A 1 90 ? 19.777 5.731 -33.246 1.00 70.31 90 VAL A CA 1
ATOM 674 C C . VAL A 1 90 ? 21.291 5.989 -33.161 1.00 70.31 90 VAL A C 1
ATOM 676 O O . VAL A 1 90 ? 21.783 6.990 -33.671 1.00 70.31 90 VAL A O 1
ATOM 679 N N . GLY A 1 91 ? 22.058 5.078 -32.549 1.00 61.22 91 GLY A N 1
ATOM 680 C CA . GLY A 1 91 ? 23.518 5.183 -32.450 1.00 61.22 91 GLY A CA 1
ATOM 681 C C . GLY A 1 91 ? 24.004 6.295 -31.515 1.00 61.22 91 GLY A C 1
ATOM 682 O O . GLY A 1 91 ? 25.169 6.691 -31.575 1.00 61.22 91 GLY A O 1
ATOM 683 N N . VAL A 1 92 ? 23.137 6.815 -30.640 1.00 63.25 92 VAL A N 1
ATOM 684 C CA . VAL A 1 92 ? 23.502 7.898 -29.721 1.00 63.25 92 VAL A CA 1
ATOM 685 C C . VAL A 1 92 ? 24.345 7.338 -28.576 1.00 63.25 92 VAL A C 1
ATOM 687 O O . VAL A 1 92 ? 23.865 6.590 -27.723 1.00 63.25 92 VAL A O 1
ATOM 690 N N . SER A 1 93 ? 25.621 7.721 -28.546 1.00 65.56 93 SER A N 1
ATOM 691 C CA . SER A 1 93 ? 26.563 7.391 -27.476 1.00 65.56 93 SER A CA 1
ATOM 692 C C . SER A 1 93 ? 26.731 8.588 -26.542 1.00 65.56 93 SER A C 1
ATOM 694 O O . SER A 1 93 ? 27.450 9.534 -26.851 1.00 65.56 93 SER A O 1
ATOM 696 N N . PHE A 1 94 ? 26.126 8.520 -25.356 1.00 63.41 94 PHE A N 1
ATOM 697 C CA . PHE A 1 94 ? 26.273 9.548 -24.317 1.00 63.41 94 PHE A CA 1
ATOM 698 C C . PHE A 1 94 ? 27.594 9.448 -23.518 1.00 63.41 94 PHE A C 1
ATOM 700 O O . PHE A 1 94 ? 27.777 10.144 -22.517 1.00 63.41 94 PHE A O 1
ATOM 707 N N . GLY A 1 95 ? 28.526 8.580 -23.930 1.00 72.62 95 GLY A N 1
ATOM 708 C CA . GLY A 1 95 ? 29.747 8.290 -23.176 1.00 72.62 95 GLY A CA 1
ATOM 709 C C . GLY A 1 95 ? 29.473 7.657 -21.801 1.00 72.62 95 GLY A C 1
ATOM 710 O O . GLY A 1 95 ? 28.330 7.389 -21.416 1.00 72.62 95 GLY A O 1
ATOM 711 N N . VAL A 1 96 ? 30.543 7.399 -21.043 1.00 72.88 96 VAL A N 1
ATOM 712 C CA . VAL A 1 96 ? 30.460 6.775 -19.706 1.00 72.88 96 VAL A CA 1
ATOM 713 C C . VAL A 1 96 ? 29.722 7.687 -18.721 1.00 72.88 96 VAL A C 1
ATOM 715 O O . VAL A 1 96 ? 28.859 7.220 -17.981 1.00 72.88 96 VAL A O 1
ATOM 718 N N . SER A 1 97 ? 30.000 8.994 -18.779 1.00 74.81 97 SER A N 1
ATOM 719 C CA . SER A 1 97 ? 29.379 9.998 -17.908 1.00 74.81 97 SER A CA 1
ATOM 720 C C . SER A 1 97 ? 27.862 10.080 -18.113 1.00 74.81 97 SER A C 1
ATOM 722 O O . SER A 1 97 ? 27.109 9.906 -17.159 1.00 74.81 97 SER A O 1
ATOM 724 N N . GLY A 1 98 ? 27.386 10.215 -19.358 1.00 73.44 98 GLY A N 1
ATOM 725 C CA . GLY A 1 98 ? 25.948 10.320 -19.622 1.00 73.44 98 GLY A CA 1
ATOM 726 C C . GLY A 1 98 ? 25.178 9.024 -19.350 1.00 73.44 98 GLY A C 1
ATOM 727 O O . GLY A 1 98 ? 24.026 9.071 -18.922 1.00 73.44 98 GLY A O 1
ATOM 728 N N . THR A 1 99 ? 25.823 7.864 -19.502 1.00 73.19 99 THR A N 1
ATOM 729 C CA . THR A 1 99 ? 25.226 6.574 -19.116 1.00 73.19 99 THR A CA 1
ATOM 730 C C . THR A 1 99 ? 25.049 6.474 -17.598 1.00 73.19 99 THR A C 1
ATOM 732 O O . THR A 1 99 ? 23.983 6.080 -17.127 1.00 73.19 99 THR A O 1
ATOM 735 N N . LEU A 1 100 ? 26.055 6.883 -16.820 1.00 74.50 100 LEU A N 1
ATOM 736 C CA . LEU A 1 100 ? 25.969 6.946 -15.358 1.00 74.50 100 LEU A CA 1
ATOM 737 C C . LEU A 1 100 ? 24.878 7.915 -14.898 1.00 74.50 100 LEU A C 1
ATOM 739 O O . LEU A 1 100 ? 24.044 7.540 -14.076 1.00 74.50 100 LEU A O 1
ATOM 743 N N . THR A 1 101 ? 24.829 9.124 -15.463 1.00 75.56 101 THR A N 1
ATOM 744 C CA . THR A 1 101 ? 23.789 10.109 -15.133 1.00 75.56 101 THR A CA 1
ATOM 745 C C . THR A 1 101 ? 22.394 9.564 -15.420 1.00 75.56 101 THR A C 1
ATOM 747 O O . THR A 1 101 ? 21.493 9.752 -14.604 1.00 75.56 101 THR A O 1
ATOM 750 N N . TYR A 1 102 ? 22.214 8.844 -16.528 1.00 72.62 102 TYR A N 1
ATOM 751 C CA . TYR A 1 102 ? 20.942 8.232 -16.904 1.00 72.62 102 TYR A CA 1
ATOM 752 C C . TYR A 1 102 ? 20.467 7.175 -15.891 1.00 72.62 102 TYR A C 1
ATOM 754 O O . TYR A 1 102 ? 19.349 7.255 -15.384 1.00 72.62 102 TYR A O 1
ATOM 762 N N . PHE A 1 103 ? 21.325 6.220 -15.521 1.00 73.94 103 PHE A N 1
ATOM 763 C CA . PHE A 1 103 ? 20.952 5.199 -14.535 1.00 73.94 103 PHE A CA 1
ATOM 764 C C . PHE A 1 103 ? 20.725 5.788 -13.140 1.00 73.94 103 PHE A C 1
ATOM 766 O O . PHE A 1 103 ? 19.777 5.394 -12.460 1.00 73.94 103 PHE A O 1
ATOM 773 N N . VAL A 1 104 ? 21.544 6.759 -12.725 1.00 77.50 104 VAL A N 1
ATOM 774 C CA . VAL A 1 104 ? 21.373 7.450 -11.438 1.00 77.50 104 VAL A CA 1
ATOM 775 C C . VAL A 1 104 ? 20.050 8.212 -11.406 1.00 77.50 104 VAL A C 1
ATOM 777 O O . VAL A 1 104 ? 19.321 8.114 -10.424 1.00 77.50 104 VAL A O 1
ATOM 780 N N . SER A 1 105 ? 19.692 8.924 -12.477 1.00 74.69 105 SER A N 1
ATOM 781 C CA . SER A 1 105 ? 18.426 9.664 -12.527 1.00 74.69 105 SER A CA 1
ATOM 782 C C . SER A 1 105 ? 17.209 8.740 -12.534 1.00 74.69 105 SER A C 1
ATOM 784 O O . SER A 1 105 ? 16.257 9.029 -11.812 1.00 74.69 105 SER A O 1
ATOM 786 N N . ILE A 1 106 ? 17.255 7.588 -13.217 1.00 76.00 106 ILE A N 1
ATOM 787 C CA . ILE A 1 106 ? 16.213 6.550 -13.090 1.00 76.00 106 ILE A CA 1
ATOM 788 C C . ILE A 1 106 ? 16.116 6.048 -11.656 1.00 76.00 106 ILE A C 1
ATOM 790 O O . ILE A 1 106 ? 15.015 5.955 -11.113 1.00 76.00 106 ILE A O 1
ATOM 794 N N . LEU A 1 107 ? 17.245 5.710 -11.036 1.00 76.88 107 LEU A N 1
ATOM 795 C CA . LEU A 1 107 ? 17.263 5.164 -9.684 1.00 76.88 107 LEU A CA 1
ATOM 796 C C . LEU A 1 107 ? 16.672 6.167 -8.687 1.00 76.88 107 LEU A C 1
ATOM 798 O O . LEU A 1 107 ? 15.816 5.794 -7.887 1.00 76.88 107 LEU A O 1
ATOM 802 N N . VAL A 1 108 ? 17.050 7.444 -8.792 1.00 79.81 108 VAL A N 1
ATOM 803 C CA . VAL A 1 108 ? 16.510 8.534 -7.968 1.00 79.81 108 VAL A CA 1
ATOM 804 C C . VAL A 1 108 ? 15.017 8.743 -8.226 1.00 79.81 108 VAL A C 1
ATOM 806 O O . VAL A 1 108 ? 14.256 8.816 -7.266 1.00 79.81 108 VAL A O 1
ATOM 809 N N . LEU A 1 109 ? 14.570 8.778 -9.486 1.00 76.25 109 LEU A N 1
ATOM 810 C CA . LEU A 1 109 ? 13.147 8.896 -9.835 1.00 76.25 109 LEU A CA 1
ATOM 811 C C . LEU A 1 109 ? 12.327 7.741 -9.266 1.00 76.25 109 LEU A C 1
ATOM 813 O O . LEU A 1 109 ? 11.268 7.958 -8.685 1.00 76.25 109 LEU A O 1
ATOM 817 N N . THR A 1 110 ? 12.833 6.516 -9.395 1.00 71.06 110 THR A N 1
ATOM 818 C CA . THR A 1 110 ? 12.160 5.310 -8.904 1.00 71.06 110 THR A CA 1
ATOM 819 C C . THR A 1 110 ? 12.089 5.319 -7.383 1.00 71.06 110 THR A C 1
ATOM 821 O O . THR A 1 110 ? 11.024 5.087 -6.813 1.00 71.06 110 THR A O 1
ATOM 824 N N . ALA A 1 111 ? 13.200 5.642 -6.715 1.00 73.56 111 ALA A N 1
ATOM 825 C CA . ALA A 1 111 ? 13.250 5.776 -5.267 1.00 73.56 111 ALA A CA 1
ATOM 826 C C . ALA A 1 111 ? 12.290 6.869 -4.778 1.00 73.56 111 ALA A C 1
ATOM 828 O O . ALA A 1 111 ? 11.539 6.633 -3.835 1.00 73.56 111 ALA A O 1
ATOM 829 N N . ALA A 1 112 ? 12.241 8.021 -5.452 1.00 75.69 112 ALA A N 1
ATOM 830 C CA . ALA A 1 112 ? 11.318 9.107 -5.142 1.00 75.69 112 ALA A CA 1
ATOM 831 C C . ALA A 1 112 ? 9.853 8.703 -5.348 1.00 75.69 112 ALA A C 1
ATOM 833 O O . ALA A 1 112 ? 9.021 9.037 -4.510 1.00 75.69 112 ALA A O 1
ATOM 834 N N . LEU A 1 113 ? 9.525 7.943 -6.398 1.00 71.06 113 LEU A N 1
ATOM 835 C CA . LEU A 1 113 ? 8.166 7.443 -6.641 1.00 71.06 113 LEU A CA 1
ATOM 836 C C . LEU A 1 113 ? 7.736 6.430 -5.577 1.00 71.06 113 LEU A C 1
ATOM 838 O O . LEU A 1 113 ? 6.626 6.514 -5.058 1.00 71.06 113 LEU A O 1
ATOM 842 N N . VAL A 1 114 ? 8.621 5.500 -5.211 1.00 70.62 114 VAL A N 1
ATOM 843 C CA . VAL A 1 114 ? 8.363 4.511 -4.154 1.00 70.62 114 VAL A CA 1
ATOM 844 C C . VAL A 1 114 ? 8.242 5.192 -2.794 1.00 70.62 114 VAL A C 1
ATOM 846 O O . VAL A 1 114 ? 7.360 4.846 -2.008 1.00 70.62 114 VAL A O 1
ATOM 849 N N . PHE A 1 115 ? 9.099 6.173 -2.513 1.00 71.88 115 PHE A N 1
ATOM 850 C CA . PHE A 1 115 ? 9.073 6.927 -1.266 1.00 71.88 115 PHE A CA 1
ATOM 851 C C . PHE A 1 115 ? 7.822 7.800 -1.168 1.00 71.88 115 PHE A C 1
ATOM 853 O O . PHE A 1 115 ? 7.129 7.742 -0.161 1.00 71.88 115 PHE A O 1
ATOM 860 N N . THR A 1 116 ? 7.480 8.530 -2.232 1.00 68.00 116 THR A N 1
ATOM 861 C CA . THR A 1 116 ? 6.233 9.303 -2.351 1.00 68.00 116 THR A CA 1
ATOM 862 C C . THR A 1 116 ? 5.020 8.391 -2.215 1.00 68.00 116 THR A C 1
ATOM 864 O O . THR A 1 116 ? 4.117 8.703 -1.451 1.00 68.00 116 THR A O 1
ATOM 867 N N . GLY A 1 117 ? 5.031 7.221 -2.858 1.00 63.28 117 GLY A N 1
ATOM 868 C CA . GLY A 1 117 ? 3.990 6.205 -2.716 1.00 63.28 117 GLY A CA 1
ATOM 869 C C . GLY A 1 117 ? 3.826 5.745 -1.270 1.00 63.28 117 GLY A C 1
ATOM 870 O O . GLY A 1 117 ? 2.727 5.808 -0.738 1.00 63.28 117 GLY A O 1
ATOM 871 N N . LYS A 1 118 ? 4.919 5.370 -0.595 1.00 64.31 118 LYS A N 1
ATOM 872 C CA . LYS A 1 118 ? 4.905 4.998 0.831 1.00 64.31 118 LYS A CA 1
ATOM 873 C C . LYS A 1 118 ? 4.513 6.147 1.760 1.00 64.31 118 LYS A C 1
ATOM 875 O O . LYS A 1 118 ? 3.945 5.905 2.820 1.00 64.31 118 LYS A O 1
ATOM 880 N N . TYR A 1 119 ? 4.856 7.379 1.404 1.00 64.88 119 TYR A N 1
ATOM 881 C CA . TYR A 1 119 ? 4.539 8.562 2.193 1.00 64.88 119 TYR A CA 1
ATOM 882 C C . TYR A 1 119 ? 3.067 8.967 2.035 1.00 64.88 119 TYR A C 1
ATOM 884 O O . TYR A 1 119 ? 2.435 9.308 3.031 1.00 64.88 119 TYR A O 1
ATOM 892 N N . LEU A 1 120 ? 2.500 8.860 0.828 1.00 60.00 120 LEU A N 1
ATOM 893 C CA . LEU A 1 120 ? 1.063 9.021 0.594 1.00 60.00 120 LEU A CA 1
ATOM 894 C C . LEU A 1 120 ? 0.252 7.884 1.219 1.00 60.00 120 LEU A C 1
ATOM 896 O O . LEU A 1 120 ? -0.770 8.166 1.818 1.00 60.00 120 LEU A O 1
ATOM 900 N N . ASP A 1 121 ? 0.725 6.636 1.174 1.00 57.81 121 ASP A N 1
ATOM 901 C CA . ASP A 1 121 ? 0.065 5.490 1.833 1.00 57.81 121 ASP A CA 1
ATOM 902 C C . ASP A 1 121 ? 0.025 5.654 3.369 1.00 57.81 121 ASP A C 1
ATOM 904 O O . ASP A 1 121 ? -0.822 5.094 4.055 1.00 57.81 121 ASP A O 1
ATOM 908 N N . ARG A 1 122 ? 0.930 6.472 3.931 1.00 57.22 122 ARG A N 1
ATOM 909 C CA . ARG A 1 122 ? 0.897 6.893 5.342 1.00 57.22 122 ARG A CA 1
ATOM 910 C C . ARG A 1 122 ? -0.015 8.091 5.609 1.00 57.22 122 ARG A C 1
ATOM 912 O O . ARG A 1 122 ? -0.362 8.320 6.768 1.00 57.22 122 ARG A O 1
ATOM 919 N N . ARG A 1 123 ? -0.388 8.868 4.588 1.00 47.84 123 ARG A N 1
ATOM 920 C CA . ARG A 1 123 ? -1.379 9.940 4.717 1.00 47.84 123 ARG A CA 1
ATOM 921 C C . ARG A 1 123 ? -2.759 9.329 4.517 1.00 47.84 123 ARG A C 1
ATOM 923 O O . ARG A 1 123 ? -3.237 9.171 3.402 1.00 47.84 123 ARG A O 1
ATOM 930 N N . LEU A 1 124 ? -3.334 8.954 5.655 1.00 51.47 124 LEU A N 1
ATOM 931 C CA . LEU A 1 124 ? -4.734 8.598 5.857 1.00 51.47 124 LEU A CA 1
ATOM 932 C C . LEU A 1 124 ? -5.667 9.391 4.919 1.00 51.47 124 LEU A C 1
ATOM 934 O O . LEU A 1 124 ? -5.466 10.600 4.777 1.00 51.47 124 LEU A O 1
ATOM 938 N N . PRO A 1 125 ? -6.683 8.749 4.315 1.00 43.97 125 PRO A N 1
ATOM 939 C CA . PRO A 1 125 ? -7.728 9.471 3.605 1.00 43.97 125 PRO A CA 1
ATOM 940 C C . PRO A 1 125 ? -8.390 10.464 4.567 1.00 43.97 125 PRO A C 1
ATOM 942 O O . PRO A 1 125 ? -8.780 10.099 5.679 1.00 43.97 125 PRO A O 1
ATOM 945 N N . ASP A 1 126 ? -8.463 11.728 4.143 1.00 46.53 126 ASP A N 1
ATOM 946 C CA . ASP A 1 126 ? -9.209 12.764 4.848 1.00 46.53 126 ASP A CA 1
ATOM 947 C C . ASP A 1 126 ? -10.666 12.306 4.973 1.00 46.53 126 ASP A C 1
ATOM 949 O O . ASP A 1 126 ? -11.385 12.180 3.981 1.00 46.53 126 ASP A O 1
ATOM 953 N N . LEU A 1 127 ? -11.086 12.053 6.212 1.00 42.28 127 LEU A N 1
ATOM 954 C CA . LEU A 1 127 ? -12.487 11.920 6.587 1.00 42.28 127 LEU A CA 1
ATOM 955 C C . LEU A 1 127 ? -13.129 13.305 6.429 1.00 42.28 127 LEU A C 1
ATOM 957 O O . LEU A 1 127 ? -13.035 14.142 7.329 1.00 42.28 127 LEU A O 1
ATOM 961 N N . ARG A 1 128 ? -13.727 13.554 5.265 1.00 38.31 128 ARG A N 1
ATOM 962 C CA . ARG A 1 128 ? -14.723 14.611 5.071 1.00 38.31 128 ARG A CA 1
ATOM 963 C C . ARG A 1 128 ? -16.110 14.006 5.018 1.00 38.31 128 ARG A C 1
ATOM 965 O O . ARG A 1 128 ? -16.262 12.978 4.327 1.00 38.31 128 ARG A O 1
#

Foldseek 3Di:
DDLVVQLVLLLVLLVVLVDDVVVSVVVSVVLVVVCVVVVDHSCVVQNHSNVSSVPDDRDPHDQLLNVLLVVLVVVLVVLVVVVCCCCVPVVDDPDPVVVVVSVVVSVVVSVCSSVVSVVVSVVPPDPD

Radius of gyration: 23.29 Å; Cα contacts (8 Å, |Δi|>4): 89; chains: 1; bounding box: 57×28×60 Å

Mean predicted aligned error: 14.2 Å

Solvent-accessible surface area (backbone atoms only — not comparable to full-atom values): 7164 Å² total; per-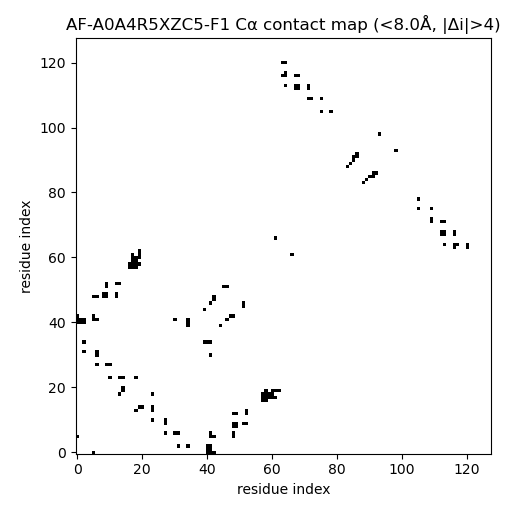residue (Å²): 120,54,62,68,57,41,50,54,49,28,50,51,42,33,50,75,42,26,44,42,69,68,58,47,50,51,51,48,50,52,53,50,53,51,37,70,72,68,70,55,46,47,54,79,78,55,40,55,41,61,59,47,42,59,72,52,78,80,38,82,49,74,54,68,51,57,56,47,48,51,53,49,52,51,52,51,53,50,50,54,50,50,50,51,44,40,41,72,73,69,62,56,78,61,56,72,68,47,50,51,52,50,53,51,50,50,51,50,53,46,50,50,50,52,47,50,34,56,52,49,69,66,53,68,81,82,90,122

Secondary structure (DSSP, 8-state):
--HHHHHHHHHHHHHHTT--HHHHHHHHHHHHHHHHHH---HHHHH--HHHHHHHSPPP-PPPHHHHHHHHHHHHHHHHHHHHHHHHHTS----HHHHHHHHHHHHHHHHHHHHHHHHHHHTS-----

Organism: NCBI:txid683150